Protein AF-A0A392MKT5-F1 (afdb_monomer_l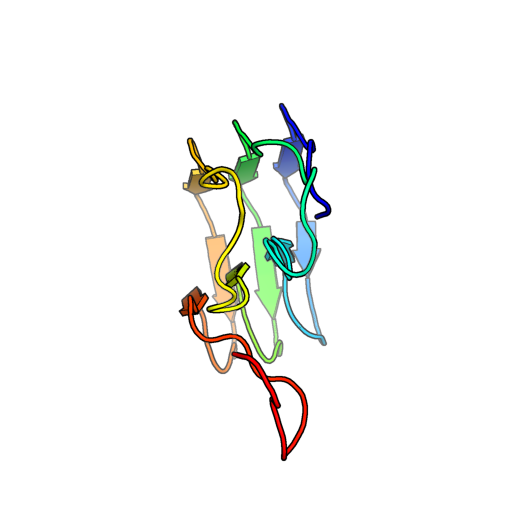ite)

Organism: NCBI:txid97028

Radius of gyration: 14.12 Å; chains: 1; bounding box: 32×26×36 Å

Sequence (99 aa):
MLAGTRNVWISDVFCGPGHGISVGSLGKNDGEEDLDNIVVKNCTFSGTSNGVRIKSWAAQLKKTLIASNFLYEDIVMDNVQYPIIIDQDYCPHPTCPNQ

Foldseek 3Di:
DFFPAEAEEAEPEEADAEAAAEADCPDPDEPGHAYEAYEYEHYEYANYQEHYEYHYALADYPDDHHYDHYHYYNYHYHNHNHHYYYYHHDDPDPDDPRD

pLDDT: mean 94.2, std 7.7, range [57.53, 98.81]

Structure (mmCIF, N/CA/C/O backbone):
data_AF-A0A392MKT5-F1
#
_entry.id   AF-A0A392MKT5-F1
#
loop_
_atom_site.group_PDB
_atom_site.id
_atom_site.type_symbol
_atom_site.label_atom_id
_atom_site.label_alt_id
_atom_site.label_comp_id
_atom_site.label_asym_id
_atom_site.label_entity_id
_atom_site.label_seq_id
_atom_site.pdbx_PDB_ins_code
_atom_site.Cartn_x
_atom_site.Cartn_y
_atom_site.Cartn_z
_atom_site.occupancy
_atom_site.B_iso_or_equiv
_atom_site.auth_seq_id
_atom_site.auth_comp_id
_atom_site.auth_asym_id
_atom_site.auth_atom_id
_atom_site.pdbx_PDB_model_num
ATOM 1 N N . MET A 1 1 ? -2.712 4.030 -3.437 1.00 84.31 1 MET A N 1
ATOM 2 C CA . MET A 1 1 ? -1.720 5.112 -3.661 1.00 84.31 1 MET A CA 1
ATOM 3 C C . MET A 1 1 ? -0.970 4.840 -4.956 1.00 84.31 1 MET A C 1
ATOM 5 O O . MET A 1 1 ? -0.847 3.669 -5.307 1.00 84.31 1 MET A O 1
ATOM 9 N N . LEU A 1 2 ? -0.533 5.887 -5.664 1.00 87.38 2 LEU A N 1
ATOM 10 C CA . LEU A 1 2 ? 0.114 5.806 -6.986 1.00 87.38 2 LEU A CA 1
ATOM 11 C C . LEU A 1 2 ? 1.636 6.014 -6.881 1.00 87.38 2 LEU A C 1
ATOM 13 O O . LEU A 1 2 ? 2.117 6.464 -5.840 1.00 87.38 2 LEU A O 1
ATOM 17 N N . ALA A 1 3 ? 2.382 5.710 -7.947 1.00 88.56 3 ALA A N 1
ATOM 18 C CA . ALA A 1 3 ? 3.822 5.974 -8.028 1.00 88.56 3 ALA A CA 1
ATOM 19 C C . ALA A 1 3 ? 4.164 7.443 -7.695 1.00 88.56 3 ALA A C 1
ATOM 21 O O . ALA A 1 3 ? 3.349 8.339 -7.920 1.00 88.56 3 ALA A O 1
ATOM 22 N N . GLY A 1 4 ? 5.342 7.680 -7.114 1.00 94.12 4 GLY A N 1
ATOM 23 C CA . GLY A 1 4 ? 5.810 9.008 -6.690 1.00 94.12 4 GLY A CA 1
ATOM 24 C C . GLY A 1 4 ? 5.115 9.601 -5.458 1.00 94.12 4 GLY A C 1
ATOM 25 O O . GLY A 1 4 ? 5.499 10.676 -4.998 1.00 94.12 4 GLY A O 1
ATOM 26 N N . THR A 1 5 ? 4.110 8.923 -4.889 1.00 96.94 5 THR A N 1
ATOM 27 C CA . THR A 1 5 ? 3.465 9.367 -3.641 1.00 96.94 5 THR A CA 1
ATOM 28 C C . THR A 1 5 ? 4.497 9.393 -2.513 1.00 96.94 5 THR A C 1
ATOM 30 O O . THR A 1 5 ? 5.206 8.412 -2.304 1.00 96.94 5 THR A O 1
ATOM 33 N N . ARG A 1 6 ? 4.583 10.496 -1.764 1.00 98.00 6 ARG A N 1
ATOM 34 C CA . ARG A 1 6 ? 5.460 10.605 -0.591 1.00 98.00 6 ARG A CA 1
ATOM 35 C C . ARG A 1 6 ? 4.773 11.342 0.546 1.00 98.00 6 ARG A C 1
ATOM 37 O O . ARG A 1 6 ? 3.953 12.215 0.272 1.00 98.00 6 ARG A O 1
ATOM 44 N N . ASN A 1 7 ? 5.163 11.049 1.786 1.00 98.00 7 ASN A N 1
ATOM 45 C CA . ASN A 1 7 ? 4.737 11.791 2.980 1.00 98.00 7 ASN A CA 1
ATOM 46 C C . ASN A 1 7 ? 3.207 11.812 3.140 1.00 98.00 7 ASN A C 1
ATOM 48 O O . ASN A 1 7 ? 2.572 12.866 3.081 1.00 98.00 7 ASN A O 1
ATOM 52 N N . VAL A 1 8 ? 2.606 10.633 3.301 1.00 98.06 8 VAL A N 1
ATOM 53 C CA . VAL A 1 8 ? 1.153 10.492 3.480 1.00 98.06 8 VAL A CA 1
ATOM 54 C C . VAL A 1 8 ? 0.852 9.973 4.873 1.00 98.06 8 VAL A C 1
ATOM 56 O O . VAL A 1 8 ? 1.384 8.942 5.269 1.00 98.06 8 VAL A O 1
ATOM 59 N N . TRP A 1 9 ? -0.059 10.648 5.574 1.00 98.31 9 TRP A N 1
ATOM 60 C CA . TRP A 1 9 ? -0.595 10.217 6.861 1.00 98.31 9 TRP A CA 1
ATOM 61 C C . TRP A 1 9 ? -2.088 9.955 6.731 1.00 98.31 9 TRP A C 1
ATOM 63 O O . TRP A 1 9 ? -2.845 10.819 6.291 1.00 98.31 9 TRP A O 1
ATOM 73 N N . ILE A 1 10 ? -2.502 8.756 7.117 1.00 98.44 10 ILE A N 1
ATOM 74 C CA . ILE A 1 10 ? -3.900 8.360 7.233 1.00 98.44 10 ILE A CA 1
ATOM 75 C C . ILE A 1 10 ? -4.127 8.014 8.696 1.00 98.44 10 ILE A C 1
ATOM 77 O O . ILE A 1 10 ? -3.541 7.053 9.191 1.00 98.44 10 ILE A O 1
ATOM 81 N N . SER A 1 11 ? -4.952 8.792 9.391 1.00 98.56 11 SER A N 1
ATOM 82 C CA . SER A 1 11 ? -5.273 8.528 10.789 1.00 98.56 11 SER A CA 1
ATOM 83 C C . SER A 1 11 ? -6.756 8.633 11.088 1.00 98.56 11 SER A C 1
ATOM 85 O O . SER A 1 11 ? -7.482 9.332 10.383 1.00 98.56 11 SER A O 1
ATOM 87 N N . ASP A 1 12 ? -7.190 7.927 12.133 1.00 98.50 12 ASP A N 1
ATOM 88 C CA . ASP A 1 12 ? -8.542 8.041 12.692 1.00 98.50 12 ASP A CA 1
ATOM 89 C C . ASP A 1 12 ? -9.644 7.660 11.686 1.00 98.50 12 ASP A C 1
ATOM 91 O O . ASP A 1 12 ? -10.744 8.217 11.677 1.00 98.50 12 ASP A O 1
ATOM 95 N N . VAL A 1 13 ? -9.341 6.697 10.808 1.00 98.31 13 VAL A N 1
ATOM 96 C CA . VAL A 1 13 ? -10.242 6.243 9.743 1.00 98.31 13 VAL A CA 1
ATOM 97 C C . VAL A 1 13 ? -10.908 4.922 10.116 1.00 98.31 13 VAL A C 1
ATOM 99 O O . VAL A 1 13 ? -10.248 3.947 10.476 1.00 98.31 13 VAL A O 1
ATOM 102 N N . PHE A 1 14 ? -12.226 4.857 9.920 1.00 98.50 14 PHE A N 1
ATOM 103 C CA . PHE A 1 14 ? -12.953 3.597 9.789 1.00 98.50 14 PHE A CA 1
ATOM 104 C C . PHE A 1 14 ? -13.059 3.210 8.307 1.00 98.50 14 PHE A C 1
ATOM 106 O O . PHE A 1 14 ? -13.553 3.982 7.485 1.00 98.50 14 PHE A O 1
ATOM 113 N N . CYS A 1 15 ? -12.598 2.013 7.955 1.00 97.69 15 CYS A N 1
ATOM 114 C CA . CYS A 1 15 ? -12.588 1.476 6.602 1.00 97.69 15 CYS A CA 1
ATOM 115 C C . CYS A 1 15 ? -13.415 0.189 6.557 1.00 97.69 15 CYS A C 1
ATOM 117 O O . CYS A 1 15 ? -12.987 -0.850 7.051 1.00 97.69 15 CYS A O 1
ATOM 119 N N . GLY A 1 16 ? -14.598 0.228 5.951 1.00 94.06 16 GLY A N 1
ATOM 120 C CA . GLY A 1 16 ? -15.416 -0.974 5.839 1.00 94.06 16 GLY A CA 1
ATOM 121 C C . GLY A 1 16 ? -16.823 -0.725 5.314 1.00 94.06 16 GLY A C 1
ATOM 122 O O . GLY A 1 16 ? -17.392 0.324 5.629 1.00 94.06 16 GLY A O 1
ATOM 123 N N . PRO A 1 17 ? -17.410 -1.673 4.554 1.00 97.56 17 PRO A N 1
ATOM 124 C CA . PRO A 1 17 ? -16.779 -2.805 3.848 1.00 97.56 17 PRO A CA 1
ATOM 125 C C . PRO A 1 17 ? -15.987 -2.353 2.597 1.00 97.56 17 PRO A C 1
ATOM 127 O O . PRO A 1 17 ? -16.135 -1.224 2.133 1.00 97.56 17 PRO A O 1
ATOM 130 N N . GLY A 1 18 ? -15.134 -3.215 2.021 1.00 97.31 18 GLY A N 1
ATOM 131 C CA . GLY A 1 18 ? -14.333 -2.876 0.828 1.00 97.31 18 GLY A CA 1
ATOM 132 C C . GLY A 1 18 ? -12.982 -3.593 0.734 1.00 97.31 18 GLY A C 1
ATOM 133 O O . GLY A 1 18 ? -12.817 -4.686 1.262 1.00 97.31 18 GLY A O 1
ATOM 134 N N . HIS A 1 19 ? -11.999 -2.986 0.055 1.00 96.81 19 HIS A N 1
ATOM 135 C CA . HIS A 1 19 ? -10.683 -3.599 -0.217 1.00 96.81 19 HIS A CA 1
ATOM 136 C C . HIS A 1 19 ? -9.549 -3.186 0.738 1.00 96.81 19 HIS A C 1
ATOM 138 O O . HIS A 1 19 ? -8.404 -3.590 0.503 1.00 96.81 19 HIS A O 1
ATOM 144 N N . GLY A 1 20 ? -9.847 -2.397 1.773 1.00 98.00 20 GLY A N 1
ATOM 145 C CA . GLY A 1 20 ? -8.846 -1.842 2.684 1.00 98.00 20 GLY A CA 1
ATOM 146 C C . GLY A 1 20 ? -8.006 -0.722 2.068 1.00 98.00 20 GLY A C 1
ATOM 147 O O . GLY A 1 20 ? -8.309 -0.206 0.988 1.00 98.00 20 GLY A O 1
ATOM 148 N N . ILE A 1 21 ? -6.913 -0.362 2.740 1.00 98.25 21 ILE A N 1
ATOM 149 C CA . ILE A 1 21 ? -5.959 0.640 2.255 1.00 98.25 21 ILE A CA 1
ATOM 150 C C . ILE A 1 21 ? -4.887 -0.074 1.438 1.00 98.25 21 ILE A C 1
ATOM 152 O O . ILE A 1 21 ? -4.161 -0.930 1.937 1.00 98.25 21 ILE A O 1
ATOM 156 N N . SER A 1 22 ? -4.795 0.271 0.151 1.00 97.25 22 SER A N 1
ATOM 157 C CA . SER A 1 22 ? -3.838 -0.340 -0.775 1.00 97.25 22 SER A CA 1
ATOM 158 C C . SER A 1 22 ? -2.811 0.664 -1.314 1.00 97.25 22 SER A C 1
ATOM 160 O O . SER A 1 22 ? -3.158 1.737 -1.823 1.00 97.25 22 SER A O 1
ATOM 162 N N . VAL A 1 23 ? -1.544 0.261 -1.298 1.00 97.56 23 VAL A N 1
ATOM 163 C CA . VAL A 1 23 ? -0.427 0.863 -2.032 1.00 97.56 23 VAL A CA 1
ATOM 164 C C . VAL A 1 23 ? -0.236 0.077 -3.329 1.00 97.56 23 VAL A C 1
ATOM 166 O O . VAL A 1 23 ? -0.157 -1.151 -3.310 1.00 97.56 23 VAL A O 1
ATOM 169 N N . GLY A 1 24 ? -0.202 0.779 -4.462 1.00 93.88 24 GLY A N 1
ATOM 170 C CA . GLY A 1 24 ? -0.105 0.175 -5.785 1.00 93.88 24 GLY A CA 1
ATOM 171 C C . GLY A 1 24 ? -1.448 -0.060 -6.496 1.00 93.88 24 GLY A C 1
ATOM 172 O O . GLY A 1 24 ? -2.506 0.395 -6.059 1.00 93.88 24 GLY A O 1
ATOM 173 N N . SER A 1 25 ? -1.462 -0.798 -7.607 1.00 93.81 25 SER A N 1
ATOM 174 C CA . SER A 1 25 ? -0.331 -1.593 -8.107 1.00 93.81 25 SER A CA 1
ATOM 175 C C . SER A 1 25 ? 0.833 -0.731 -8.591 1.00 93.81 25 SER A C 1
ATOM 177 O O . SER A 1 25 ? 0.597 0.209 -9.345 1.00 93.81 25 SER A O 1
ATOM 179 N N . LEU A 1 26 ? 2.044 -1.065 -8.157 1.00 94.88 26 LEU A N 1
ATOM 180 C CA . LEU A 1 26 ? 3.292 -0.391 -8.516 1.00 94.88 26 LEU A CA 1
ATOM 181 C C . LEU A 1 26 ? 4.073 -1.185 -9.567 1.00 94.88 26 LEU A C 1
ATOM 183 O O . LEU A 1 26 ? 3.957 -2.408 -9.621 1.00 94.88 26 LEU A O 1
ATOM 187 N N . GLY A 1 27 ? 4.907 -0.509 -10.347 1.00 92.75 27 GLY A N 1
ATOM 188 C CA . GLY A 1 27 ? 5.884 -1.129 -11.236 1.00 92.75 27 GLY A CA 1
ATOM 189 C C . GLY A 1 27 ? 5.273 -1.775 -12.473 1.00 92.75 27 GLY A C 1
ATOM 190 O O . GLY A 1 27 ? 5.795 -2.776 -12.948 1.00 92.75 27 GLY A O 1
ATOM 191 N N . LYS A 1 28 ? 4.159 -1.239 -12.989 1.00 91.38 28 LYS A N 1
ATOM 192 C CA . LYS A 1 28 ? 3.587 -1.733 -14.249 1.00 91.38 28 LYS A CA 1
ATOM 193 C C . LYS A 1 28 ? 4.369 -1.210 -15.450 1.00 91.38 28 LYS A C 1
ATOM 195 O O . LYS A 1 28 ? 4.528 -1.926 -16.433 1.00 91.38 28 LYS A O 1
ATOM 200 N N . ASN A 1 29 ? 4.787 0.053 -15.388 1.00 89.62 29 ASN A N 1
ATOM 201 C CA . ASN A 1 29 ? 5.419 0.749 -16.499 1.00 89.62 29 ASN A CA 1
ATOM 202 C C . ASN A 1 29 ? 6.787 1.310 -16.098 1.00 89.62 29 ASN A C 1
ATOM 204 O O . ASN A 1 29 ? 7.021 1.673 -14.945 1.00 89.62 29 ASN A O 1
ATOM 208 N N . ASP A 1 30 ? 7.668 1.454 -17.088 1.00 92.12 30 ASP A N 1
ATOM 209 C CA . ASP A 1 30 ? 8.897 2.231 -16.938 1.00 92.12 30 ASP A CA 1
ATOM 210 C C . ASP A 1 30 ? 8.597 3.684 -16.537 1.00 92.12 30 ASP A C 1
ATOM 212 O O . ASP A 1 30 ? 7.599 4.273 -16.957 1.00 92.12 30 ASP A O 1
ATOM 216 N N . GLY A 1 31 ? 9.519 4.291 -15.787 1.00 92.81 31 GLY A N 1
ATOM 217 C CA . GLY A 1 31 ? 9.441 5.705 -15.413 1.00 92.81 31 GLY A CA 1
ATOM 218 C C . GLY A 1 31 ? 8.537 5.999 -14.215 1.00 92.81 31 GLY A C 1
ATOM 219 O O . GLY A 1 31 ? 8.405 7.161 -13.845 1.00 92.81 31 GLY A O 1
ATOM 220 N N . GLU A 1 32 ? 7.947 4.977 -13.588 1.00 94.44 32 GLU A N 1
ATOM 221 C CA . GLU A 1 32 ? 7.324 5.129 -12.274 1.00 94.44 32 GLU A CA 1
ATOM 222 C C . GLU A 1 32 ? 8.357 5.595 -11.233 1.00 94.44 32 GLU A C 1
ATOM 224 O O . GLU A 1 32 ? 9.509 5.154 -11.220 1.00 94.44 32 GLU A O 1
ATOM 229 N N . GLU A 1 33 ? 7.941 6.518 -10.366 1.00 95.81 33 GLU A N 1
ATOM 230 C CA . GLU A 1 33 ? 8.794 7.096 -9.329 1.00 95.81 33 GLU A CA 1
ATOM 231 C C . GLU A 1 33 ? 8.668 6.372 -7.988 1.00 95.81 33 GLU A C 1
ATOM 233 O O . GLU A 1 33 ? 7.579 5.943 -7.594 1.00 95.81 33 GLU A O 1
ATOM 238 N N . ASP A 1 34 ? 9.782 6.337 -7.252 1.00 96.81 34 ASP A N 1
ATOM 239 C CA . ASP A 1 34 ? 9.882 5.738 -5.921 1.00 96.81 34 ASP A CA 1
ATOM 240 C C . ASP A 1 34 ? 8.866 6.356 -4.943 1.00 96.81 34 ASP A C 1
ATOM 242 O O . ASP A 1 34 ? 8.682 7.581 -4.914 1.00 96.81 34 ASP A O 1
ATOM 246 N N . LEU A 1 35 ? 8.239 5.507 -4.126 1.00 96.62 35 LEU A N 1
ATOM 247 C CA . LEU A 1 35 ? 7.235 5.866 -3.120 1.00 96.62 35 LEU A CA 1
ATOM 248 C C . LEU A 1 35 ? 7.825 5.713 -1.718 1.00 96.62 35 LEU A C 1
ATOM 250 O O . LEU A 1 35 ? 8.497 4.726 -1.428 1.00 96.62 35 LEU A O 1
ATOM 254 N N . ASP A 1 36 ? 7.564 6.682 -0.844 1.00 98.25 36 ASP A N 1
ATOM 255 C CA . ASP A 1 36 ? 8.207 6.728 0.471 1.00 98.25 36 ASP A CA 1
ATOM 256 C C . ASP A 1 36 ? 7.335 7.369 1.561 1.00 98.25 36 ASP A C 1
ATOM 258 O O . ASP A 1 36 ? 6.505 8.234 1.283 1.00 98.25 36 ASP A O 1
ATOM 262 N N . ASN A 1 37 ? 7.567 6.988 2.815 1.00 98.38 37 ASN A N 1
ATOM 263 C CA . ASN A 1 37 ? 7.016 7.631 4.010 1.00 98.38 37 ASN A CA 1
ATOM 264 C C . ASN A 1 37 ? 5.481 7.659 4.033 1.00 98.38 37 ASN A C 1
ATOM 266 O O . ASN A 1 37 ? 4.842 8.712 3.921 1.00 98.38 37 ASN A O 1
ATOM 270 N N . ILE A 1 38 ? 4.892 6.472 4.161 1.00 98.50 38 ILE A N 1
ATOM 271 C CA . ILE A 1 38 ? 3.447 6.285 4.288 1.00 98.50 38 ILE A CA 1
ATOM 272 C C . ILE A 1 38 ? 3.131 5.806 5.700 1.00 98.50 38 ILE A C 1
ATOM 274 O O . ILE A 1 38 ? 3.589 4.745 6.122 1.00 98.50 38 ILE A O 1
ATOM 278 N N . VAL A 1 39 ? 2.299 6.561 6.405 1.00 98.69 39 VAL A N 1
ATOM 279 C CA . VAL A 1 39 ? 1.868 6.268 7.768 1.00 98.69 39 VAL A CA 1
ATOM 280 C C . VAL A 1 39 ? 0.363 6.038 7.786 1.00 98.69 39 VAL A C 1
ATOM 282 O O . VAL A 1 39 ? -0.409 6.888 7.348 1.00 98.69 39 VAL A O 1
ATOM 285 N N . VAL A 1 40 ? -0.063 4.900 8.322 1.00 98.62 40 VAL A N 1
ATOM 286 C CA . VAL A 1 40 ? -1.463 4.597 8.624 1.00 98.62 40 VAL A CA 1
ATOM 287 C C . VAL A 1 40 ? -1.554 4.289 10.111 1.00 98.62 40 VAL A C 1
ATOM 289 O O . VAL A 1 40 ? -0.926 3.341 10.582 1.00 98.62 40 VAL A O 1
ATOM 292 N N . LYS A 1 41 ? -2.302 5.099 10.857 1.00 98.81 41 LYS A N 1
ATOM 293 C CA . LYS A 1 41 ? -2.336 5.030 12.319 1.00 98.81 41 LYS A CA 1
ATOM 294 C C . LYS A 1 41 ? -3.750 5.116 12.877 1.00 98.81 41 LYS A C 1
ATOM 296 O O . LYS A 1 41 ? -4.568 5.840 12.329 1.00 98.8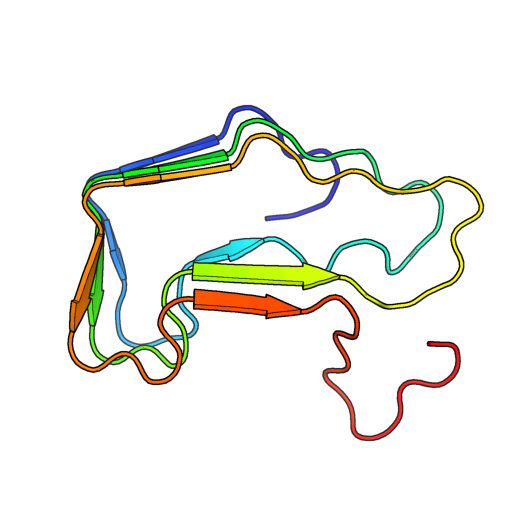1 41 LYS A O 1
ATOM 301 N N . ASN A 1 42 ? -4.044 4.427 13.976 1.00 98.75 42 ASN A N 1
ATOM 302 C CA . ASN A 1 42 ? -5.332 4.529 14.675 1.00 98.75 42 ASN A CA 1
ATOM 303 C C . ASN A 1 42 ? -6.538 4.328 13.736 1.00 98.75 42 ASN A C 1
ATOM 305 O O . ASN A 1 42 ? -7.429 5.169 13.638 1.00 98.75 42 ASN A O 1
ATOM 309 N N . CYS A 1 43 ? -6.516 3.249 12.955 1.00 98.75 43 CYS A N 1
ATOM 310 C CA . CYS A 1 43 ? -7.556 2.960 11.968 1.00 98.75 43 CYS A CA 1
ATOM 311 C C . CYS A 1 43 ? -8.263 1.648 12.301 1.00 98.75 43 CYS A C 1
ATOM 313 O O . CYS A 1 43 ? -7.646 0.703 12.786 1.00 98.75 43 CYS A O 1
ATOM 315 N N . THR A 1 44 ? -9.552 1.567 11.984 1.00 98.81 44 THR A N 1
ATOM 316 C CA . THR A 1 44 ? -10.337 0.333 12.110 1.00 98.81 44 THR A CA 1
ATOM 317 C C . THR A 1 44 ? -10.753 -0.150 10.733 1.00 98.81 44 THR A C 1
ATOM 319 O O . THR A 1 44 ? -11.392 0.588 9.989 1.00 98.81 44 THR A O 1
ATOM 322 N N . PHE A 1 45 ? -10.428 -1.392 10.402 1.00 98.81 45 PHE A N 1
ATOM 323 C CA . PHE A 1 45 ? -10.907 -2.077 9.209 1.00 98.81 45 PHE A CA 1
ATOM 324 C C . PHE A 1 45 ? -11.993 -3.061 9.618 1.00 98.81 45 PHE A C 1
ATOM 326 O O . PHE A 1 45 ? -11.719 -3.918 10.452 1.00 98.81 45 PHE A O 1
ATOM 333 N N . SER A 1 46 ? -13.200 -2.951 9.058 1.00 98.75 46 SER A N 1
ATOM 334 C CA . SER A 1 46 ? -14.308 -3.857 9.390 1.00 98.75 46 SER A CA 1
ATOM 335 C C . SER A 1 46 ? -14.960 -4.453 8.144 1.00 98.75 46 SER A C 1
ATOM 337 O O . SER A 1 46 ? -15.362 -3.731 7.229 1.00 98.75 46 SER A O 1
ATOM 339 N N . GLY A 1 47 ? -15.047 -5.784 8.079 1.00 98.62 47 GLY A N 1
ATOM 340 C CA . GLY A 1 47 ? -15.696 -6.49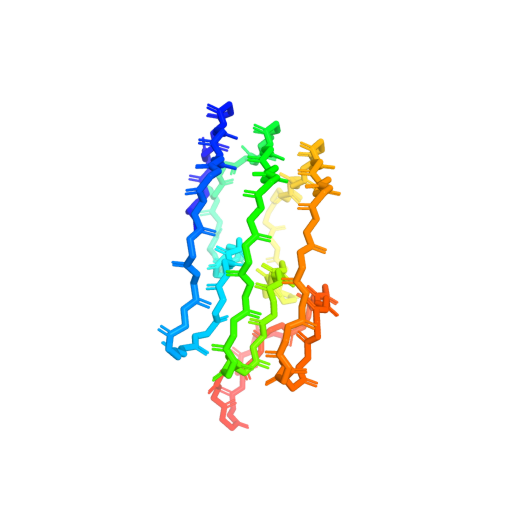2 6.967 1.00 98.62 47 GLY A CA 1
ATOM 341 C C . GLY A 1 47 ? -15.047 -6.241 5.599 1.00 98.62 47 GLY A C 1
ATOM 342 O O . GLY A 1 47 ? -15.727 -6.269 4.570 1.00 98.62 47 GLY A O 1
ATOM 343 N N . THR A 1 48 ? -13.748 -5.930 5.565 1.00 98.69 48 THR A N 1
ATOM 344 C CA . THR A 1 48 ? -12.998 -5.719 4.323 1.00 98.69 48 THR A CA 1
ATOM 345 C C . THR A 1 48 ? -12.349 -7.010 3.832 1.00 98.69 48 THR A C 1
ATOM 347 O O . THR A 1 4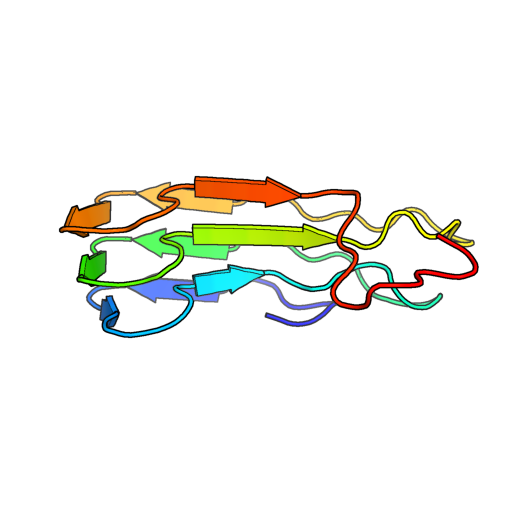8 ? -11.988 -7.900 4.602 1.00 98.69 48 THR A O 1
ATOM 350 N N . SER A 1 49 ? -12.128 -7.104 2.519 1.00 98.25 49 SER A N 1
ATOM 351 C CA . SER A 1 49 ? -11.355 -8.207 1.950 1.00 98.25 49 SER A CA 1
ATOM 352 C C . SER A 1 49 ? -9.886 -8.133 2.374 1.00 98.25 49 SER A C 1
ATOM 354 O O . SER A 1 49 ? -9.255 -9.160 2.564 1.00 98.25 49 SER A O 1
ATOM 356 N N . ASN A 1 50 ? -9.325 -6.927 2.525 1.00 98.31 50 ASN A N 1
ATOM 357 C CA . ASN A 1 50 ? -7.967 -6.735 3.036 1.00 98.31 50 ASN A CA 1
ATOM 358 C C . ASN A 1 50 ? -7.936 -5.616 4.073 1.00 98.31 50 ASN A C 1
ATOM 360 O O . ASN A 1 50 ? -8.762 -4.705 4.007 1.00 98.31 50 ASN A O 1
ATOM 364 N N . GLY A 1 51 ? -6.971 -5.655 4.986 1.00 98.44 51 GLY A N 1
ATOM 365 C CA . GLY A 1 51 ? -6.697 -4.537 5.883 1.00 98.44 51 GLY A CA 1
ATOM 366 C C . GLY A 1 51 ? -5.792 -3.536 5.183 1.00 98.44 51 GLY A C 1
ATOM 367 O O . GLY A 1 51 ? -6.251 -2.594 4.533 1.00 98.44 51 GLY A O 1
ATOM 368 N N . VAL A 1 52 ? -4.490 -3.800 5.238 1.00 98.38 52 VAL A N 1
ATOM 369 C CA . VAL A 1 52 ? -3.473 -3.028 4.519 1.00 98.38 52 VAL A CA 1
ATOM 370 C C . VAL A 1 52 ? -2.803 -3.903 3.471 1.00 98.38 52 VAL A C 1
ATOM 372 O O . VAL A 1 52 ? -2.526 -5.081 3.699 1.00 98.38 52 VAL A O 1
ATOM 375 N N . ARG A 1 53 ? -2.577 -3.348 2.281 1.00 98.12 53 ARG A N 1
ATOM 376 C CA . ARG A 1 53 ? -2.026 -4.111 1.161 1.00 98.12 53 ARG A CA 1
ATOM 377 C C . ARG A 1 53 ? -1.001 -3.318 0.372 1.00 98.12 53 ARG A C 1
ATOM 379 O O . ARG A 1 53 ? -1.285 -2.204 -0.053 1.00 98.12 53 ARG A O 1
ATOM 386 N N . ILE A 1 54 ? 0.141 -3.927 0.085 1.00 97.75 54 ILE A N 1
ATOM 387 C CA . ILE A 1 54 ? 1.130 -3.427 -0.872 1.00 97.75 54 ILE A CA 1
ATOM 388 C C . ILE A 1 54 ? 1.153 -4.400 -2.046 1.00 97.75 54 ILE A C 1
ATOM 390 O O . ILE A 1 54 ? 1.256 -5.605 -1.837 1.00 97.75 54 ILE A O 1
ATOM 394 N N . LYS A 1 55 ? 1.009 -3.888 -3.269 1.00 96.19 55 LYS A N 1
ATOM 395 C CA . LYS A 1 55 ? 1.007 -4.706 -4.485 1.00 96.19 55 LYS A CA 1
ATOM 396 C C . LYS A 1 55 ? 1.904 -4.115 -5.569 1.00 96.19 55 LYS A C 1
ATOM 398 O O . LYS A 1 55 ? 1.734 -2.947 -5.927 1.00 96.19 55 LYS A O 1
ATOM 403 N N . SER A 1 56 ? 2.798 -4.918 -6.132 1.00 94.50 56 SER A N 1
ATOM 404 C CA . SER A 1 56 ? 3.591 -4.576 -7.315 1.00 94.50 56 SER A CA 1
ATOM 405 C C . SER A 1 56 ? 3.484 -5.655 -8.384 1.00 94.50 56 SER A C 1
ATOM 407 O O . SER A 1 56 ? 3.311 -6.828 -8.074 1.00 94.50 56 SER A O 1
ATOM 409 N N . TRP A 1 57 ? 3.581 -5.246 -9.644 1.00 93.25 57 TRP A N 1
ATOM 410 C CA . TRP A 1 57 ? 3.764 -6.171 -10.757 1.00 93.25 57 TRP A CA 1
ATOM 411 C C . TRP A 1 57 ? 5.179 -6.767 -10.695 1.00 93.25 57 TRP A C 1
ATOM 413 O O . TRP A 1 57 ? 6.110 -6.080 -10.278 1.00 93.25 57 TRP A O 1
ATOM 423 N N . ALA A 1 58 ? 5.354 -8.000 -11.174 1.00 90.31 58 ALA A N 1
ATOM 424 C CA . ALA A 1 58 ? 6.662 -8.644 -11.336 1.00 90.31 58 ALA A CA 1
ATOM 425 C C . ALA A 1 58 ? 7.396 -8.214 -12.628 1.00 90.31 58 ALA A C 1
ATOM 427 O O . ALA A 1 58 ? 8.335 -8.875 -13.071 1.00 90.31 58 ALA A O 1
ATOM 428 N N . ALA A 1 59 ? 6.965 -7.115 -13.257 1.00 87.06 59 ALA A N 1
ATOM 429 C CA . ALA A 1 59 ? 7.492 -6.672 -14.540 1.00 87.06 59 ALA A CA 1
ATOM 430 C C . ALA A 1 59 ? 8.984 -6.306 -14.453 1.00 87.06 59 ALA A C 1
ATOM 432 O O . ALA A 1 59 ? 9.454 -5.702 -13.486 1.00 87.06 59 ALA A O 1
ATOM 433 N N . GLN A 1 60 ? 9.727 -6.621 -15.514 1.00 88.50 60 GLN A N 1
ATOM 434 C CA . GLN A 1 60 ? 11.119 -6.199 -15.667 1.00 88.50 60 GLN A CA 1
ATOM 435 C C . GLN A 1 60 ? 11.168 -4.714 -16.050 1.00 88.50 60 GLN A C 1
ATOM 437 O O . GLN A 1 60 ? 10.889 -4.348 -17.192 1.00 88.50 60 GLN A O 1
ATOM 442 N N . LEU A 1 61 ? 11.520 -3.857 -15.093 1.00 89.75 61 LEU A N 1
ATOM 443 C CA . LEU A 1 61 ? 11.650 -2.411 -15.297 1.00 89.75 61 LEU A CA 1
ATOM 444 C C . LEU A 1 61 ? 13.084 -2.029 -15.677 1.00 89.75 61 LEU A C 1
ATOM 446 O O . LEU A 1 61 ? 14.046 -2.625 -15.194 1.00 89.75 61 LEU A O 1
ATOM 450 N N . LYS A 1 62 ? 13.253 -0.959 -16.465 1.00 93.88 62 LYS A N 1
ATOM 451 C CA . LYS A 1 62 ? 14.590 -0.399 -16.766 1.00 93.88 62 LYS A CA 1
ATOM 452 C C . LYS A 1 62 ? 15.312 0.138 -15.531 1.00 93.88 62 LYS A C 1
ATOM 454 O O . LYS A 1 62 ? 16.540 0.152 -15.495 1.00 93.88 62 LYS A O 1
ATOM 459 N N . LYS A 1 63 ? 14.555 0.617 -14.543 1.00 92.94 63 LYS A N 1
ATOM 460 C CA . LYS A 1 63 ? 15.050 1.071 -13.242 1.00 92.94 63 LYS A CA 1
ATOM 461 C C . LYS A 1 63 ? 14.236 0.373 -12.159 1.00 92.94 63 LYS A C 1
ATOM 463 O O . LYS A 1 63 ? 13.011 0.361 -12.234 1.00 92.94 63 LYS A O 1
ATOM 468 N N . THR A 1 64 ? 14.912 -0.150 -11.139 1.00 91.31 64 THR A N 1
ATOM 469 C CA . THR A 1 64 ? 14.252 -0.676 -9.942 1.00 91.31 64 THR A CA 1
ATOM 470 C C . THR A 1 64 ? 13.422 0.414 -9.275 1.00 91.31 64 THR A C 1
ATOM 472 O O . THR A 1 64 ? 13.943 1.484 -8.956 1.00 91.31 64 THR A O 1
ATOM 475 N N . LEU A 1 65 ? 12.145 0.112 -9.059 1.00 94.44 65 LEU A N 1
ATOM 476 C CA . LEU A 1 65 ? 11.225 0.934 -8.290 1.00 94.44 65 LEU A CA 1
ATOM 477 C C . LEU A 1 65 ? 11.333 0.572 -6.808 1.00 94.44 65 LEU A C 1
ATOM 479 O O . LEU A 1 65 ? 11.274 -0.605 -6.450 1.00 94.44 65 LEU A O 1
ATOM 483 N N . ILE A 1 66 ? 11.467 1.578 -5.949 1.00 95.56 66 ILE A N 1
ATOM 484 C CA . ILE A 1 66 ? 11.559 1.401 -4.501 1.00 95.56 66 ILE A CA 1
ATOM 485 C C . ILE A 1 66 ? 10.286 1.932 -3.844 1.00 95.56 66 ILE A C 1
ATOM 487 O O . ILE A 1 66 ? 9.832 3.043 -4.112 1.00 95.56 66 ILE A O 1
ATOM 491 N N . ALA A 1 67 ? 9.718 1.115 -2.962 1.00 96.25 67 ALA A N 1
ATOM 492 C CA . ALA A 1 67 ? 8.641 1.491 -2.063 1.00 96.25 67 ALA A CA 1
ATOM 493 C C . ALA A 1 67 ? 9.139 1.277 -0.628 1.00 96.25 67 ALA A C 1
ATOM 495 O O . ALA A 1 67 ? 9.397 0.137 -0.237 1.00 96.25 67 ALA A O 1
ATOM 496 N N . SER A 1 68 ? 9.315 2.351 0.141 1.00 97.56 68 SER A N 1
ATOM 497 C CA . SER A 1 68 ? 9.980 2.301 1.450 1.00 97.56 68 SER A CA 1
ATOM 498 C C . SER A 1 68 ? 9.270 3.108 2.534 1.00 97.56 68 SER A C 1
ATOM 500 O O . SER A 1 68 ? 8.360 3.889 2.270 1.00 97.56 68 SER A O 1
ATOM 502 N N . ASN A 1 69 ? 9.706 2.890 3.779 1.00 98.12 69 ASN A N 1
ATOM 503 C CA . ASN A 1 69 ? 9.292 3.657 4.952 1.00 98.12 69 ASN A CA 1
ATOM 504 C C . ASN A 1 69 ? 7.765 3.664 5.167 1.00 98.12 69 ASN A C 1
ATOM 506 O O . ASN A 1 69 ? 7.095 4.693 5.105 1.00 98.12 69 ASN A O 1
ATOM 510 N N . PHE A 1 70 ? 7.216 2.472 5.400 1.00 98.38 70 PHE A N 1
ATOM 511 C CA . PHE A 1 70 ? 5.818 2.287 5.773 1.00 98.38 70 PHE A CA 1
ATOM 512 C C . PHE A 1 70 ? 5.690 2.111 7.284 1.00 98.38 70 PHE A C 1
ATOM 514 O O . PHE A 1 70 ? 6.372 1.264 7.860 1.00 98.38 70 PHE A O 1
ATOM 521 N N . LEU A 1 71 ? 4.763 2.837 7.905 1.00 98.50 71 LEU A N 1
ATOM 522 C CA . LEU A 1 71 ? 4.351 2.625 9.290 1.00 98.50 71 LEU A CA 1
ATOM 523 C C . LEU A 1 71 ? 2.852 2.326 9.332 1.00 98.50 71 LEU A C 1
ATOM 525 O O . LEU A 1 71 ? 2.038 3.148 8.922 1.00 98.50 71 LEU A O 1
ATOM 529 N N . TYR A 1 72 ? 2.500 1.154 9.852 1.00 98.31 72 TYR A N 1
ATOM 530 C CA . TYR A 1 72 ? 1.127 0.764 10.161 1.00 98.31 72 TYR A CA 1
ATOM 531 C C . TYR A 1 72 ? 1.048 0.530 11.671 1.00 98.31 72 TYR A C 1
ATOM 533 O O . TYR A 1 72 ? 1.682 -0.396 12.174 1.00 98.31 72 TYR A O 1
ATOM 541 N N . GLU A 1 73 ? 0.328 1.379 12.397 1.00 98.56 73 GLU A N 1
ATOM 542 C CA . GLU A 1 73 ? 0.325 1.397 13.867 1.00 98.56 73 GLU A CA 1
ATOM 543 C C . GLU A 1 73 ? -1.103 1.544 14.406 1.00 98.56 73 GLU A C 1
ATOM 545 O O . GLU A 1 73 ? -1.940 2.188 13.780 1.00 98.56 73 GLU A O 1
ATOM 550 N N . ASP A 1 74 ? -1.400 0.954 15.564 1.00 98.56 74 ASP A N 1
ATOM 551 C CA . ASP A 1 74 ? -2.712 1.067 16.219 1.00 98.56 74 ASP A CA 1
ATOM 552 C C . ASP A 1 74 ? -3.885 0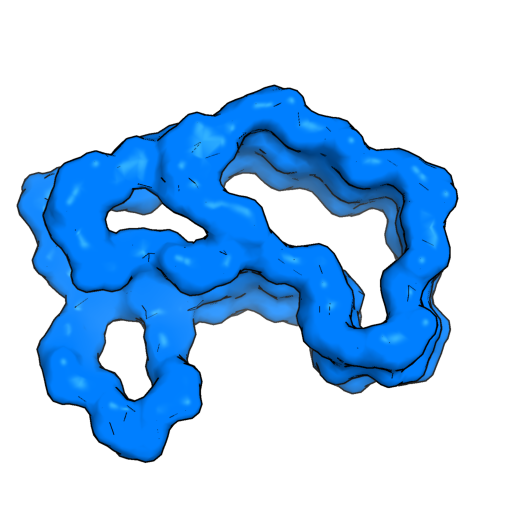.718 15.282 1.00 98.56 74 ASP A C 1
ATOM 554 O O . ASP A 1 74 ? -4.868 1.448 15.160 1.00 98.56 74 ASP A O 1
ATOM 558 N N . ILE A 1 75 ? -3.755 -0.396 14.556 1.00 98.62 75 ILE A N 1
ATOM 559 C CA . ILE A 1 75 ? -4.763 -0.845 13.593 1.00 98.62 75 ILE A CA 1
ATOM 560 C C . ILE A 1 75 ? -5.653 -1.921 14.216 1.00 98.62 75 ILE A C 1
ATOM 562 O O . ILE A 1 75 ? -5.165 -2.963 14.655 1.00 98.62 75 ILE A O 1
ATOM 566 N N . VAL A 1 76 ? -6.967 -1.709 14.176 1.00 98.75 76 VAL A N 1
ATOM 567 C CA . VAL A 1 76 ? -7.969 -2.722 14.524 1.00 98.75 76 VAL A CA 1
ATOM 568 C C . VAL A 1 76 ? -8.438 -3.419 13.250 1.00 98.75 76 VAL A C 1
ATOM 570 O O . VAL A 1 76 ? -8.877 -2.768 12.305 1.00 98.75 76 VAL A O 1
ATOM 573 N N . MET A 1 77 ? -8.356 -4.749 13.229 1.00 98.62 77 MET A N 1
ATOM 574 C CA . MET A 1 77 ? -8.849 -5.593 12.137 1.00 98.62 77 MET A CA 1
ATOM 575 C C . MET A 1 77 ? -10.045 -6.399 12.642 1.00 98.62 77 MET A C 1
ATOM 577 O O . MET A 1 77 ? -9.877 -7.363 13.384 1.00 98.62 77 MET A O 1
ATOM 581 N N . ASP A 1 78 ? -11.245 -6.003 12.244 1.00 98.62 78 ASP A N 1
ATOM 582 C CA . ASP A 1 78 ? -12.501 -6.646 12.609 1.00 98.62 78 ASP A CA 1
ATOM 583 C C . ASP A 1 78 ? -13.093 -7.376 11.396 1.00 98.62 78 ASP A C 1
ATOM 585 O O . ASP A 1 78 ? -13.448 -6.770 10.388 1.00 98.62 78 ASP A O 1
ATOM 589 N N . ASN A 1 79 ? -13.173 -8.705 11.451 1.00 98.44 79 ASN A N 1
ATOM 590 C CA . ASN A 1 79 ? -13.705 -9.519 10.350 1.00 98.44 79 ASN A CA 1
ATOM 591 C C . ASN A 1 79 ? -13.077 -9.193 8.968 1.00 98.44 79 ASN A C 1
ATOM 593 O O . ASN A 1 79 ? -13.762 -9.104 7.948 1.00 98.44 79 ASN A O 1
ATOM 597 N N . VAL A 1 80 ? -11.762 -8.966 8.944 1.00 98.62 80 VAL A N 1
ATOM 598 C CA . VAL A 1 80 ? -10.993 -8.702 7.723 1.00 98.62 80 VAL A CA 1
ATOM 599 C C . VAL A 1 80 ? -10.463 -10.017 7.164 1.00 98.62 80 VAL A C 1
ATOM 601 O O . VAL A 1 80 ? -9.770 -10.745 7.872 1.00 98.62 80 VAL A O 1
ATOM 604 N N . GLN A 1 81 ? -10.738 -10.313 5.892 1.00 98.38 81 GLN A N 1
ATOM 605 C CA . GLN A 1 81 ? -10.360 -11.602 5.299 1.00 98.38 81 GLN A CA 1
ATOM 606 C C . GLN A 1 81 ? -8.834 -11.775 5.189 1.00 98.38 81 GLN A C 1
ATOM 608 O O . GLN A 1 81 ? -8.306 -12.818 5.571 1.00 98.38 81 GLN A O 1
ATOM 613 N N . TYR A 1 82 ? -8.122 -10.752 4.704 1.00 98.12 82 TYR A N 1
ATOM 614 C CA . TYR A 1 82 ? -6.660 -10.742 4.597 1.00 98.12 82 TYR A CA 1
ATOM 615 C C . TYR A 1 82 ? -6.059 -9.496 5.272 1.00 98.12 82 TYR A C 1
ATOM 617 O O . TYR A 1 82 ? -5.896 -8.456 4.628 1.00 98.12 82 TYR A O 1
ATOM 625 N N . PRO A 1 83 ? -5.730 -9.552 6.577 1.00 97.62 83 PRO A N 1
ATOM 626 C CA . PRO A 1 83 ? -5.342 -8.365 7.342 1.00 97.62 83 PRO A CA 1
ATOM 627 C C . PRO A 1 83 ? -4.157 -7.589 6.752 1.00 97.62 83 PRO A C 1
ATOM 629 O O . PRO A 1 83 ? -4.223 -6.367 6.629 1.00 97.62 83 PRO A O 1
ATOM 632 N N . ILE A 1 84 ? -3.094 -8.287 6.347 1.00 98.06 84 ILE A N 1
ATOM 633 C CA . ILE A 1 84 ? -1.891 -7.685 5.763 1.00 98.06 84 ILE A CA 1
ATOM 634 C C . ILE A 1 84 ? -1.480 -8.511 4.544 1.00 98.06 84 ILE A C 1
ATOM 636 O O . ILE A 1 84 ? -1.281 -9.719 4.662 1.00 98.06 84 ILE A O 1
ATOM 640 N N . I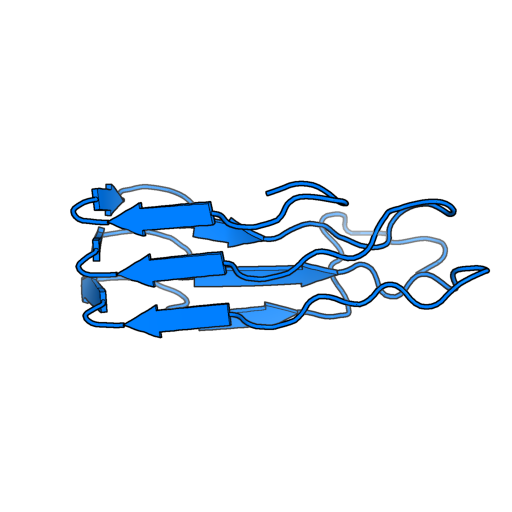LE A 1 85 ? -1.333 -7.865 3.385 1.00 97.94 85 ILE A N 1
ATOM 641 C CA . ILE A 1 85 ? -0.790 -8.488 2.168 1.00 97.94 85 ILE A CA 1
ATOM 642 C C . ILE A 1 85 ? 0.365 -7.646 1.626 1.00 97.94 85 ILE A C 1
ATOM 644 O O . ILE A 1 85 ? 0.220 -6.442 1.421 1.00 97.94 85 ILE A O 1
ATOM 648 N N . ILE A 1 86 ? 1.481 -8.299 1.313 1.00 97.00 86 ILE A N 1
ATOM 649 C CA . ILE A 1 86 ? 2.542 -7.747 0.468 1.00 97.00 86 ILE A CA 1
ATOM 650 C C . ILE A 1 86 ? 2.709 -8.715 -0.700 1.00 97.00 86 ILE A C 1
ATOM 652 O O . ILE A 1 86 ? 3.114 -9.856 -0.506 1.00 97.00 86 ILE A O 1
ATOM 656 N N . ASP A 1 87 ? 2.334 -8.263 -1.890 1.00 95.31 87 ASP A N 1
ATOM 657 C CA . ASP A 1 87 ? 2.283 -9.064 -3.109 1.00 95.31 87 ASP A CA 1
ATOM 658 C C . ASP A 1 87 ? 3.188 -8.434 -4.171 1.00 95.31 87 ASP A C 1
ATOM 660 O O . ASP A 1 87 ? 2.920 -7.326 -4.639 1.00 95.31 87 ASP A O 1
ATOM 664 N N . GLN A 1 88 ? 4.278 -9.117 -4.523 1.00 93.44 88 GLN A N 1
ATOM 665 C CA . GLN A 1 88 ? 5.203 -8.665 -5.568 1.00 93.44 88 GLN A CA 1
ATOM 666 C C . GLN A 1 88 ? 4.949 -9.318 -6.932 1.00 93.44 88 GLN A C 1
ATOM 668 O O . GLN A 1 88 ? 5.684 -9.035 -7.875 1.00 93.44 88 GLN A O 1
ATOM 673 N N . ASP A 1 89 ? 3.909 -10.146 -7.042 1.00 92.19 89 ASP A N 1
ATOM 674 C CA . ASP A 1 89 ? 3.499 -10.816 -8.273 1.00 92.19 89 ASP A CA 1
ATOM 675 C C . ASP A 1 89 ? 2.042 -10.472 -8.624 1.00 92.19 89 ASP A C 1
ATOM 677 O O . ASP A 1 89 ? 1.237 -11.304 -9.042 1.00 92.19 89 ASP A O 1
ATOM 681 N N . TYR A 1 90 ? 1.674 -9.200 -8.448 1.00 93.19 90 TYR A N 1
ATOM 682 C CA . TYR A 1 90 ? 0.286 -8.770 -8.558 1.00 93.19 90 TYR A CA 1
ATOM 683 C C . TYR A 1 90 ? -0.287 -8.965 -9.965 1.00 93.19 90 TYR A C 1
ATOM 685 O O . TYR A 1 90 ? -0.029 -8.172 -10.874 1.00 93.19 90 TYR A O 1
ATOM 693 N N . CYS A 1 91 ? -1.159 -9.964 -10.093 1.00 89.50 91 CYS A N 1
ATOM 694 C CA . CYS A 1 91 ? -1.795 -10.360 -11.341 1.00 89.50 91 CYS A CA 1
ATOM 695 C C . CYS A 1 91 ? -3.334 -10.327 -11.219 1.00 89.50 91 CYS A C 1
ATOM 697 O O . CYS A 1 91 ? -3.953 -11.293 -10.772 1.00 89.50 91 CYS A O 1
ATOM 699 N N . PRO A 1 92 ? -4.007 -9.216 -11.583 1.00 87.31 92 PRO A N 1
ATOM 700 C CA . PRO A 1 92 ? -5.459 -9.089 -11.417 1.00 87.31 92 PRO A CA 1
ATOM 701 C C . PRO A 1 92 ? -6.286 -9.793 -12.505 1.00 87.31 92 PRO A C 1
ATOM 703 O O . PRO A 1 92 ? -7.514 -9.812 -12.413 1.00 87.31 92 PRO A O 1
ATOM 706 N N . HIS A 1 93 ? -5.649 -10.324 -13.549 1.00 83.75 93 HIS A N 1
ATOM 707 C CA . HIS A 1 93 ? -6.314 -10.980 -14.673 1.00 83.75 93 HIS A CA 1
ATOM 708 C C . HIS A 1 93 ? -5.849 -12.436 -14.795 1.00 83.75 93 HIS A C 1
ATOM 710 O O . HIS A 1 93 ? -4.719 -12.727 -14.430 1.00 83.75 93 HIS A O 1
ATOM 716 N N . PRO A 1 94 ? -6.663 -13.350 -15.362 1.00 77.56 94 PRO A N 1
ATOM 717 C CA . PRO A 1 94 ? -6.267 -14.752 -15.559 1.00 77.56 94 PRO A CA 1
ATOM 718 C C . PRO A 1 94 ? -4.981 -14.927 -16.374 1.00 77.56 94 PRO A C 1
ATOM 720 O O . PRO A 1 94 ? -4.318 -15.955 -16.293 1.00 77.56 94 PRO A O 1
ATOM 723 N N . THR A 1 95 ? -4.651 -13.926 -17.186 1.00 80.44 95 THR A N 1
ATOM 724 C CA . THR A 1 95 ? -3.425 -13.861 -17.967 1.00 80.44 95 THR A CA 1
ATOM 725 C C . THR A 1 95 ? -2.673 -12.592 -17.594 1.00 80.44 95 THR A C 1
ATOM 727 O O . THR A 1 95 ? -3.198 -11.493 -17.794 1.00 80.44 95 THR A O 1
ATOM 730 N N . CYS A 1 96 ? -1.430 -12.740 -17.146 1.00 77.44 96 CYS A N 1
ATOM 731 C CA . CYS A 1 96 ? -0.483 -11.640 -16.992 1.00 77.44 96 CYS A CA 1
ATOM 732 C C . CYS A 1 96 ? 0.673 -11.819 -17.976 1.00 77.44 96 CYS A C 1
ATOM 734 O O . CYS A 1 96 ? 1.771 -12.201 -17.587 1.00 77.44 96 CYS A O 1
ATOM 736 N N . PRO A 1 97 ? 0.419 -11.612 -19.284 1.00 60.91 97 PRO A N 1
ATOM 737 C CA . PRO A 1 97 ? 1.467 -11.722 -20.281 1.00 60.91 97 PRO A CA 1
ATOM 738 C C . PRO A 1 97 ? 2.510 -10.634 -20.013 1.00 60.91 97 PRO A C 1
ATOM 740 O O . PRO A 1 97 ? 2.190 -9.445 -20.064 1.00 60.91 97 PRO A O 1
ATOM 743 N N . ASN A 1 98 ? 3.749 -11.054 -19.761 1.00 59.69 98 ASN A N 1
ATOM 744 C CA . ASN A 1 98 ? 4.894 -10.192 -19.460 1.00 59.69 98 ASN A CA 1
ATOM 745 C C . ASN A 1 98 ? 4.883 -9.551 -18.055 1.00 59.69 98 ASN A C 1
ATOM 747 O O . ASN A 1 98 ? 5.512 -8.509 -17.857 1.00 59.69 98 ASN A O 1
ATOM 751 N N . GLN A 1 99 ? 4.204 -10.179 -17.084 1.00 57.53 99 GLN A N 1
ATOM 752 C CA . GLN A 1 99 ? 4.950 -10.526 -15.867 1.00 57.53 99 GLN A CA 1
ATOM 753 C C . GLN A 1 99 ? 5.987 -11.593 -16.237 1.00 57.53 99 GLN A C 1
ATOM 755 O O . GLN A 1 99 ? 5.659 -12.438 -17.107 1.00 57.53 99 GLN A O 1
#

Secondary structure (DSSP, 8-state):
--TT-EEEEEES-EE-SBS-EEEEEE-SSTTPPPEEEEEEEEEEEESBSEEEEEEE-----SS---EEEEEEEEEEEES-SEEEEEESS---SS--TT-

InterPro domains:
  IPR000743 Glycoside hydrolase, family 28 [PF00295] (3-97)
  IPR000743 Glycoside hydrolase, family 28 [PS00502] (12-25)
  IPR006626 Parallel beta-helix repeat [SM00710] (5-25)
  IPR006626 Parallel beta-helix repeat [SM00710] (35-56)
  IPR011050 Pectin lyase fold/virulence factor [SSF51126] (3-97)
  IPR012334 Pectin lyase fold [G3DSA:2.160.20.10] (1-99)